Protein AF-A0A8T4Q6A2-F1 (afdb_monomer)

Radius of gyration: 14.43 Å; Cα contacts (8 Å, |Δi|>4): 315; chains: 1; bounding box: 36×41×35 Å

Foldseek 3Di:
DEAEQFDDDPPAQAHDPRRLLLLLLLLVLLCVVCVPFLLQEQAEEAAAPVNRHCRQVSSSCSSQVSSVHDYYYDNLQHDDVPDDQDPVSLVVVVVVQVVSPVRGHYYYYHHLNSQVRNVVVCCVVQVAPCPDDSPQRDHSKHWDQDSVVSYIDIRGRHPPPD

Solvent-accessible surface area (backbone atoms only — not comparable to full-atom values): 8556 Å² total; per-residue (Å²): 58,47,30,27,25,23,37,51,57,86,95,54,37,48,57,38,74,71,7,51,50,26,14,43,29,29,24,52,27,42,44,71,77,29,72,92,40,45,84,46,41,48,42,26,18,10,41,28,89,83,65,68,43,38,28,18,47,55,22,28,48,40,24,14,62,67,58,75,48,79,53,42,83,36,74,83,50,32,39,58,92,87,65,79,82,50,72,68,56,51,50,52,51,50,48,52,49,62,64,48,44,79,74,24,50,43,36,36,22,20,42,62,74,50,50,69,54,45,53,61,49,48,29,69,74,70,59,38,56,73,87,64,80,93,67,80,81,48,62,16,18,34,40,33,72,40,79,89,77,33,36,60,42,80,39,55,50,54,71,76,87,124

pLDDT: mean 87.56, std 11.91, range [35.59, 97.44]

Sequence (162 aa):
MIVRHGARPPFEHYLNEVGKQQAAELGDSVKVLLPDSYLRTYLCYGDYQHGTFKANGQTADIVGAELGMRPEREPLFAADLGRVYSEKDLEGMAHLFEERQLQGPVMCVTSESVIASVAPYFDKKYGFDVGLKIQGISFGTGFMFDFANKKVLFVPKGYSII

Secondary structure (DSSP, 8-state):
-EEEPPP--TT-SS--HHHHHHHHHHHHHHHHH-TTTGGG-EEEE---TTS---HHHHHHHHHHHHHT-PPEE-GGG---TTPPPPHHHHHHHHHHHHHHHTTS-EEEEE-HHHHHHHHHHHHHHHT-B--S------TT-EEEEETTTTEEEEE-S-----

Structure (mmCIF, N/CA/C/O backbone):
data_AF-A0A8T4Q6A2-F1
#
_entry.id   AF-A0A8T4Q6A2-F1
#
loop_
_atom_site.group_PDB
_atom_site.id
_atom_site.type_symbol
_atom_site.label_atom_id
_atom_site.label_alt_id
_atom_site.label_comp_id
_atom_site.label_asym_id
_atom_site.label_entity_id
_atom_site.label_seq_id
_atom_site.pdbx_PDB_ins_code
_atom_site.Cartn_x
_atom_site.Cartn_y
_atom_site.Cartn_z
_atom_site.occupancy
_atom_site.B_iso_or_equiv
_atom_site.auth_seq_id
_atom_site.auth_comp_id
_atom_site.auth_asym_id
_atom_site.auth_atom_id
_atom_site.pdbx_PDB_model_num
ATOM 1 N N . MET A 1 1 ? -4.972 -1.345 4.186 1.00 93.75 1 MET A N 1
ATOM 2 C CA . MET A 1 1 ? -3.876 -2.155 3.630 1.00 93.75 1 MET A CA 1
ATOM 3 C C . MET A 1 1 ? -2.791 -1.234 3.103 1.00 93.75 1 MET A C 1
ATOM 5 O O . MET A 1 1 ? -3.107 -0.281 2.403 1.00 93.75 1 MET A O 1
ATOM 9 N N . ILE A 1 2 ? -1.532 -1.505 3.431 1.00 94.12 2 ILE A N 1
ATOM 10 C CA . ILE A 1 2 ? -0.371 -0.829 2.845 1.00 94.12 2 ILE A CA 1
ATOM 11 C C . ILE A 1 2 ? 0.554 -1.920 2.322 1.00 94.12 2 ILE A C 1
ATOM 13 O O . ILE A 1 2 ? 0.982 -2.787 3.086 1.00 94.12 2 ILE A O 1
ATOM 17 N N . VAL A 1 3 ? 0.813 -1.907 1.019 1.00 94.81 3 VAL A N 1
ATOM 18 C CA . VAL A 1 3 ? 1.483 -3.002 0.314 1.00 94.81 3 VAL A CA 1
ATOM 19 C C . VAL A 1 3 ? 2.677 -2.501 -0.472 1.00 94.81 3 VAL A C 1
ATOM 21 O O . VAL A 1 3 ? 2.676 -1.392 -1.009 1.00 94.81 3 VAL A O 1
ATOM 24 N N . ARG A 1 4 ? 3.710 -3.336 -0.546 1.00 94.69 4 ARG A N 1
ATOM 25 C CA . ARG A 1 4 ? 4.870 -3.097 -1.391 1.00 94.69 4 ARG A CA 1
ATOM 26 C C . ARG A 1 4 ? 4.519 -3.480 -2.820 1.00 94.69 4 ARG A C 1
ATOM 28 O O . ARG A 1 4 ? 3.964 -4.553 -3.051 1.00 94.69 4 ARG A O 1
ATOM 35 N N . HIS A 1 5 ? 4.910 -2.641 -3.772 1.00 95.12 5 HIS A N 1
ATOM 36 C CA . HIS A 1 5 ? 4.821 -2.959 -5.196 1.00 95.12 5 HIS A CA 1
ATOM 37 C C . HIS A 1 5 ? 5.436 -4.329 -5.559 1.00 95.12 5 HIS A C 1
ATOM 39 O O . HIS A 1 5 ? 6.264 -4.879 -4.822 1.00 95.12 5 HIS A O 1
ATOM 45 N N . GLY A 1 6 ? 5.054 -4.872 -6.717 1.00 95.06 6 GLY A N 1
ATOM 46 C CA . GLY A 1 6 ? 5.610 -6.109 -7.265 1.00 95.06 6 GLY A CA 1
ATOM 47 C C . GLY A 1 6 ? 7.106 -6.014 -7.594 1.00 95.06 6 GLY A C 1
ATOM 48 O O . GLY A 1 6 ? 7.709 -4.936 -7.601 1.00 95.06 6 GLY A O 1
ATOM 49 N N . ALA A 1 7 ? 7.729 -7.163 -7.850 1.00 94.56 7 ALA A N 1
ATOM 50 C CA . ALA A 1 7 ? 9.152 -7.250 -8.141 1.00 94.56 7 ALA A CA 1
ATOM 51 C C . ALA A 1 7 ? 9.561 -6.434 -9.375 1.00 94.56 7 ALA A C 1
ATOM 53 O O . ALA A 1 7 ? 8.837 -6.289 -10.359 1.00 94.56 7 ALA A O 1
ATOM 54 N N . ARG A 1 8 ? 10.783 -5.918 -9.318 1.00 92.81 8 ARG A N 1
ATOM 55 C CA . ARG A 1 8 ? 11.421 -5.199 -10.415 1.00 92.81 8 ARG A CA 1
ATOM 56 C C . ARG A 1 8 ? 12.918 -5.477 -10.420 1.00 92.81 8 ARG A C 1
ATOM 58 O O . ARG A 1 8 ? 13.464 -5.790 -9.355 1.00 92.81 8 ARG A O 1
ATOM 65 N N . PRO A 1 9 ? 13.601 -5.315 -11.558 1.00 89.06 9 PRO A N 1
ATOM 66 C CA . PRO A 1 9 ? 15.051 -5.365 -11.581 1.00 89.06 9 PRO A CA 1
ATOM 67 C C . PRO A 1 9 ? 15.656 -4.236 -10.722 1.00 89.06 9 PRO A C 1
ATOM 69 O O . PRO A 1 9 ? 15.022 -3.185 -10.523 1.00 89.06 9 PRO A O 1
ATOM 72 N N . PRO A 1 10 ? 16.872 -4.428 -10.179 1.00 81.62 10 PRO A N 1
ATOM 73 C CA . PRO A 1 10 ? 17.627 -3.348 -9.552 1.00 81.62 10 PRO A CA 1
ATOM 74 C C . PRO A 1 10 ? 17.777 -2.171 -10.523 1.00 81.62 10 PRO A C 1
ATOM 76 O O . PRO A 1 10 ? 17.990 -2.381 -11.711 1.00 81.62 10 PRO A O 1
ATOM 79 N N . PHE A 1 11 ? 17.658 -0.938 -10.025 1.00 77.44 11 PHE A N 1
ATOM 80 C CA . PHE A 1 11 ? 17.782 0.313 -10.801 1.00 77.44 11 PHE A CA 1
ATOM 81 C C . PHE A 1 11 ? 16.723 0.561 -11.883 1.00 77.44 11 PHE A C 1
ATOM 83 O O . PHE A 1 11 ? 16.605 1.686 -12.357 1.00 77.44 11 PHE A O 1
ATOM 90 N N . GLU A 1 12 ? 15.894 -0.424 -12.217 1.00 82.50 12 GLU A N 1
ATOM 91 C CA . GLU A 1 12 ? 14.753 -0.208 -13.097 1.00 82.50 12 GLU A CA 1
ATOM 92 C C . GLU A 1 12 ? 13.572 0.415 -12.360 1.00 82.50 12 GLU A C 1
ATOM 94 O O . GLU A 1 12 ? 13.436 0.338 -11.136 1.00 82.50 12 GLU A O 1
ATOM 99 N N . HIS A 1 13 ? 12.694 1.042 -13.127 1.00 86.06 13 HIS A N 1
ATOM 100 C CA . HIS A 1 13 ? 11.551 1.765 -12.595 1.00 86.06 13 HIS A CA 1
ATOM 101 C C . HIS A 1 13 ? 10.210 1.056 -12.794 1.00 86.06 13 HIS A C 1
ATOM 103 O O . HIS A 1 13 ? 9.192 1.548 -12.306 1.00 86.06 13 HIS A O 1
ATOM 109 N N . TYR A 1 14 ? 10.213 -0.075 -13.495 1.00 92.19 14 TYR A N 1
ATOM 110 C CA . TYR A 1 14 ? 9.029 -0.806 -13.934 1.00 92.19 14 TYR A CA 1
ATOM 111 C C . TYR A 1 14 ? 9.037 -2.230 -13.376 1.00 92.19 14 TYR A C 1
ATOM 113 O O . TYR A 1 14 ? 10.086 -2.742 -12.988 1.00 92.19 14 TYR A O 1
ATOM 121 N N . LEU A 1 15 ? 7.871 -2.870 -13.332 1.00 94.75 15 LEU A N 1
ATOM 122 C CA . LEU A 1 15 ? 7.753 -4.276 -12.947 1.00 94.75 15 LEU A CA 1
ATOM 123 C C . LEU A 1 15 ? 8.394 -5.196 -13.995 1.00 94.75 15 LEU A C 1
ATOM 125 O O . LEU A 1 15 ? 8.206 -4.995 -15.196 1.00 94.75 15 LEU A O 1
ATOM 129 N N . ASN A 1 16 ? 9.074 -6.251 -13.537 1.00 94.62 16 ASN A N 1
ATOM 130 C CA . ASN A 1 16 ? 9.367 -7.406 -14.393 1.00 94.62 16 ASN A CA 1
ATOM 131 C C . ASN A 1 16 ? 8.157 -8.357 -14.440 1.00 94.62 16 ASN A C 1
ATOM 133 O O . ASN A 1 16 ? 7.166 -8.144 -13.744 1.00 94.62 16 ASN A O 1
ATOM 137 N N . GLU A 1 17 ? 8.236 -9.427 -15.234 1.00 95.75 17 GLU A N 1
ATOM 138 C CA . GLU A 1 17 ? 7.140 -10.403 -15.357 1.00 95.75 17 GLU A CA 1
ATOM 139 C C . GL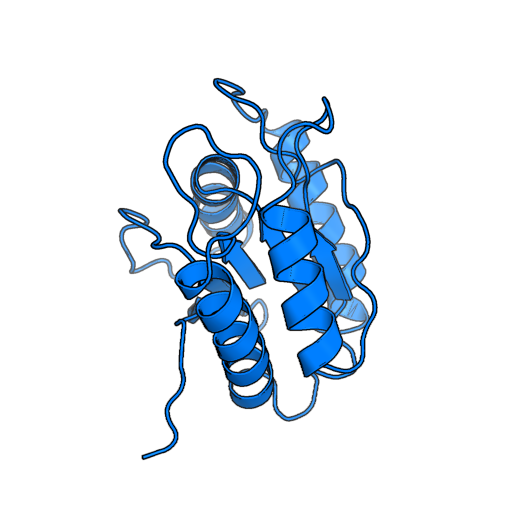U A 1 17 ? 6.736 -11.020 -14.011 1.00 95.75 17 GLU A C 1
ATOM 141 O O . GLU A 1 17 ? 5.551 -11.108 -13.698 1.00 95.75 17 GLU A O 1
ATOM 146 N N . VAL A 1 18 ? 7.715 -11.335 -13.156 1.00 94.75 18 VAL A N 1
ATOM 147 C CA . VAL A 1 18 ? 7.452 -11.827 -11.795 1.00 94.75 18 VAL A CA 1
ATOM 148 C C . VAL A 1 18 ? 6.674 -10.791 -10.979 1.00 94.75 18 VAL A C 1
ATOM 150 O O . VAL A 1 18 ? 5.752 -11.141 -10.251 1.00 94.75 18 VAL A O 1
ATOM 153 N N . GLY A 1 19 ? 7.010 -9.507 -11.089 1.00 95.81 19 GLY A N 1
ATOM 154 C CA . GLY A 1 19 ? 6.308 -8.436 -10.391 1.00 95.81 19 GLY A CA 1
ATOM 155 C C . GLY A 1 19 ? 4.892 -8.198 -10.889 1.00 95.81 19 GLY A C 1
ATOM 156 O O . GLY A 1 19 ? 4.017 -7.908 -10.076 1.00 95.81 19 GLY A O 1
ATOM 157 N N . LYS A 1 20 ? 4.650 -8.358 -12.193 1.00 96.50 20 LYS A N 1
ATOM 158 C CA . LYS A 1 20 ? 3.298 -8.299 -12.764 1.00 96.50 20 LYS A CA 1
ATOM 159 C C . LYS A 1 20 ? 2.430 -9.435 -12.229 1.00 96.50 20 LYS A C 1
ATOM 161 O O . LYS A 1 20 ? 1.315 -9.179 -11.788 1.00 96.50 20 LYS A O 1
ATOM 166 N N . GLN A 1 21 ? 2.965 -10.656 -12.188 1.00 95.94 21 GLN A N 1
ATOM 167 C CA . GLN A 1 21 ? 2.270 -11.800 -11.597 1.00 95.94 21 GLN A CA 1
ATOM 168 C C . GLN A 1 21 ? 1.960 -11.562 -10.112 1.00 95.94 21 GLN A C 1
ATOM 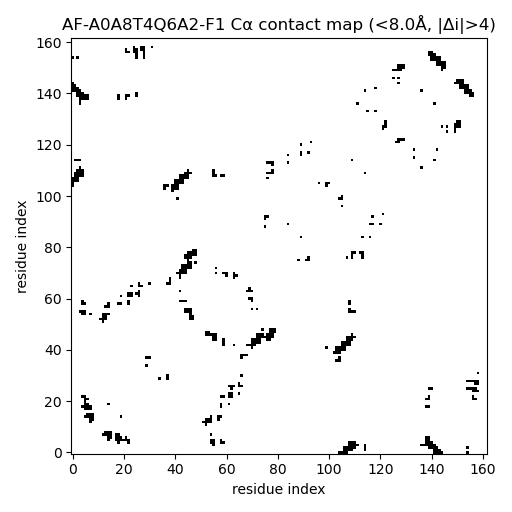170 O O . GLN A 1 21 ? 0.826 -11.742 -9.685 1.00 95.94 21 GLN A O 1
ATOM 175 N N . GLN A 1 22 ? 2.934 -11.073 -9.340 1.00 95.44 22 GLN A N 1
ATOM 176 C CA . GLN A 1 22 ? 2.729 -10.735 -7.926 1.00 95.44 22 GLN A CA 1
ATOM 177 C C . GLN A 1 22 ? 1.635 -9.683 -7.716 1.00 95.44 22 GLN A C 1
ATOM 179 O O . GLN A 1 22 ? 0.924 -9.734 -6.718 1.00 95.44 22 GLN A O 1
ATOM 184 N N . ALA A 1 23 ? 1.508 -8.716 -8.629 1.00 95.94 23 ALA A N 1
ATOM 185 C CA . ALA A 1 23 ? 0.455 -7.710 -8.571 1.00 95.94 23 ALA A CA 1
ATOM 186 C C . ALA A 1 23 ? -0.934 -8.313 -8.842 1.00 95.94 23 ALA A C 1
ATOM 188 O O . ALA A 1 23 ? -1.885 -7.960 -8.149 1.00 95.94 23 ALA A O 1
ATOM 189 N N . ALA A 1 24 ? -1.047 -9.248 -9.790 1.00 95.12 24 ALA A N 1
ATOM 190 C CA . ALA A 1 24 ? -2.298 -9.963 -10.047 1.00 95.12 24 ALA A CA 1
ATOM 191 C C . ALA A 1 24 ? -2.702 -10.835 -8.844 1.00 95.12 24 ALA A C 1
ATOM 193 O O . ALA A 1 24 ? -3.804 -10.708 -8.317 1.00 95.12 24 ALA A O 1
ATOM 194 N N . GLU A 1 25 ? -1.759 -11.624 -8.319 1.00 94.31 25 GLU A N 1
ATOM 195 C CA . GLU A 1 25 ? -1.956 -12.452 -7.120 1.00 94.31 25 GLU A CA 1
ATOM 196 C C . GLU A 1 25 ? -2.364 -11.627 -5.892 1.00 94.31 25 GLU A C 1
ATOM 198 O O . GLU A 1 25 ? -3.118 -12.091 -5.039 1.00 94.31 25 GLU A O 1
ATOM 203 N N . LEU A 1 26 ? -1.867 -10.394 -5.785 1.00 93.88 26 LEU A N 1
ATOM 204 C CA . LEU A 1 26 ? -2.259 -9.471 -4.729 1.00 93.88 26 LEU A CA 1
ATOM 205 C C . LEU A 1 26 ? -3.719 -9.019 -4.877 1.00 93.88 26 LEU A C 1
ATOM 207 O O . LEU A 1 26 ? -4.412 -8.902 -3.868 1.00 93.88 26 LEU A O 1
ATOM 211 N N . GLY A 1 27 ? -4.198 -8.801 -6.105 1.00 92.81 27 GLY A N 1
ATOM 212 C CA . GLY A 1 27 ? -5.615 -8.550 -6.380 1.00 92.81 27 GLY A CA 1
ATOM 213 C C . GLY A 1 27 ? -6.503 -9.696 -5.890 1.00 92.81 27 GLY A C 1
ATOM 214 O O . GLY A 1 27 ? -7.499 -9.459 -5.207 1.00 92.81 27 GLY A O 1
ATOM 215 N N . ASP 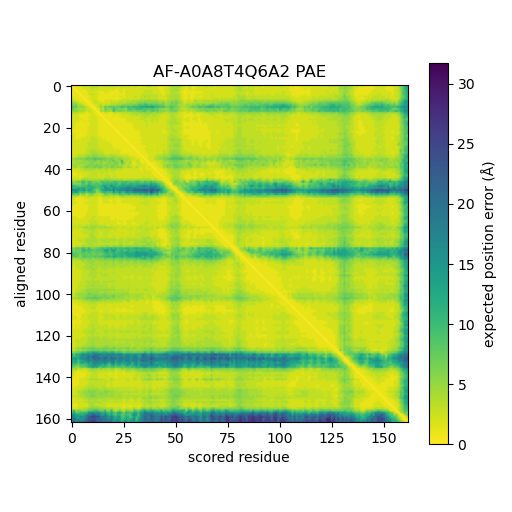A 1 28 ? -6.103 -10.944 -6.129 1.00 92.06 28 ASP A N 1
ATOM 216 C CA . ASP A 1 28 ? -6.830 -12.111 -5.617 1.00 92.06 28 ASP A CA 1
ATOM 217 C C . ASP A 1 28 ? -6.780 -12.216 -4.089 1.00 92.06 28 ASP A C 1
ATOM 219 O O . ASP A 1 28 ? -7.814 -12.436 -3.452 1.00 92.06 28 ASP A O 1
ATOM 223 N N . SER A 1 29 ? -5.620 -11.959 -3.473 1.00 91.50 29 SER A N 1
ATOM 224 C CA . SER A 1 29 ? -5.504 -11.879 -2.012 1.00 91.50 29 SER A CA 1
ATOM 225 C C . SER A 1 29 ? -6.478 -10.862 -1.413 1.00 91.50 29 SER A C 1
ATOM 227 O O . SER A 1 29 ? -7.060 -11.112 -0.359 1.00 91.50 29 SER A O 1
ATOM 229 N N . VAL A 1 30 ? -6.693 -9.722 -2.078 1.00 91.19 30 VAL A N 1
ATOM 230 C CA . VAL A 1 30 ? -7.642 -8.694 -1.628 1.00 91.19 30 VAL A CA 1
ATOM 231 C C . VAL A 1 30 ? -9.083 -9.204 -1.685 1.00 91.19 30 VAL A C 1
ATOM 233 O O . VAL A 1 30 ? -9.818 -9.002 -0.719 1.00 91.19 30 VAL A O 1
ATOM 236 N N . LYS A 1 31 ? -9.484 -9.910 -2.751 1.00 91.38 31 LYS A N 1
ATOM 237 C CA . LYS A 1 31 ? -10.826 -10.520 -2.860 1.00 91.38 31 LYS A CA 1
ATOM 238 C C . LYS A 1 31 ? -11.078 -11.523 -1.729 1.00 91.38 31 LYS A C 1
ATOM 240 O O . LYS A 1 31 ? -12.161 -11.535 -1.154 1.00 91.38 31 LYS A O 1
ATOM 245 N N . VAL A 1 32 ? -10.070 -12.329 -1.383 1.00 90.19 32 VAL A N 1
ATOM 246 C CA . VAL A 1 32 ? -10.156 -13.331 -0.305 1.00 90.19 32 VAL A CA 1
ATOM 247 C C . VAL A 1 32 ? -10.200 -12.682 1.079 1.00 90.19 32 VAL A C 1
ATOM 249 O O . VAL A 1 32 ? -10.969 -13.112 1.934 1.00 90.19 32 VAL A O 1
ATOM 252 N N . LEU A 1 33 ? -9.388 -11.648 1.317 1.00 89.00 33 LEU A N 1
ATOM 253 C CA . LEU A 1 33 ? -9.331 -10.953 2.608 1.00 89.00 33 LEU A CA 1
ATOM 254 C C . LEU A 1 33 ? -10.538 -10.036 2.849 1.00 89.00 33 LEU A C 1
ATOM 256 O O . LEU A 1 33 ? -10.881 -9.776 4.001 1.00 89.00 33 LEU A O 1
ATOM 260 N N . LEU A 1 34 ? -11.165 -9.531 1.783 1.00 90.56 34 LEU A N 1
ATOM 261 C CA . LEU A 1 34 ? -12.278 -8.578 1.830 1.00 90.56 34 LEU A CA 1
ATOM 262 C C . LEU A 1 34 ? -13.481 -9.056 0.990 1.00 90.56 34 LEU A C 1
ATOM 264 O O . LEU A 1 34 ? -13.949 -8.306 0.127 1.00 90.56 34 LEU A O 1
ATOM 268 N N . PRO A 1 35 ? -14.033 -10.258 1.238 1.00 88.50 35 PRO A N 1
ATOM 269 C CA . PRO A 1 35 ? -15.033 -10.871 0.357 1.00 88.50 35 PRO A CA 1
ATOM 270 C C . PRO A 1 35 ? -16.280 -9.997 0.163 1.00 88.50 35 PRO A C 1
ATOM 272 O O . PRO A 1 35 ? -16.796 -9.887 -0.947 1.00 88.50 35 PRO A O 1
ATOM 275 N N . ASP A 1 36 ? -16.699 -9.283 1.210 1.00 90.06 36 ASP A N 1
ATOM 276 C CA . ASP A 1 36 ? -17.919 -8.463 1.199 1.00 90.06 36 ASP A CA 1
ATOM 277 C C . ASP A 1 36 ? -17.673 -6.982 0.869 1.00 90.06 36 ASP A C 1
ATOM 279 O O . ASP A 1 36 ? -18.595 -6.160 0.869 1.00 90.06 36 ASP A O 1
ATOM 283 N N . SER A 1 37 ? -16.415 -6.584 0.666 1.00 90.00 37 SER A N 1
ATOM 284 C CA . SER A 1 37 ? -16.063 -5.161 0.591 1.00 90.00 37 SER A CA 1
ATOM 285 C C . SER A 1 37 ? -14.977 -4.803 -0.412 1.00 90.00 37 SER A C 1
ATOM 287 O O . SER A 1 37 ? -14.743 -3.610 -0.604 1.00 90.00 37 SER A O 1
ATOM 289 N N . TYR A 1 38 ? -14.382 -5.773 -1.114 1.00 88.12 38 TYR A N 1
ATOM 290 C CA . TYR A 1 38 ? -13.306 -5.493 -2.063 1.00 88.12 38 TYR A CA 1
ATOM 291 C C . TYR A 1 38 ? -13.730 -4.486 -3.147 1.00 88.12 38 TYR A C 1
ATOM 293 O O . TYR A 1 38 ? -12.962 -3.577 -3.441 1.00 88.12 38 TYR A O 1
ATOM 301 N N . LEU A 1 39 ? -14.972 -4.551 -3.651 1.00 89.81 39 LEU A N 1
ATOM 302 C CA . LEU A 1 39 ? -15.508 -3.614 -4.657 1.00 89.81 39 LEU A CA 1
ATOM 303 C C . LEU A 1 39 ? -15.625 -2.163 -4.164 1.00 89.81 39 LEU A C 1
ATOM 305 O O . LEU A 1 39 ? -15.728 -1.246 -4.971 1.00 89.81 39 LEU A O 1
ATOM 309 N N . ARG A 1 40 ? -15.625 -1.945 -2.844 1.00 90.50 40 ARG A N 1
ATOM 310 C CA . ARG A 1 40 ? -15.643 -0.613 -2.219 1.00 90.50 40 ARG A CA 1
ATOM 311 C C . ARG A 1 40 ? -14.260 -0.171 -1.751 1.00 90.50 40 ARG A C 1
ATOM 313 O O . ARG A 1 40 ? -14.151 0.818 -1.032 1.00 90.50 40 ARG A O 1
ATOM 320 N N . THR A 1 41 ? -13.218 -0.918 -2.104 1.00 93.00 41 THR A N 1
ATOM 321 C CA . THR A 1 41 ? -11.860 -0.574 -1.700 1.00 93.00 41 THR A CA 1
ATOM 322 C C . THR A 1 41 ? -11.430 0.708 -2.399 1.00 93.00 41 THR A C 1
ATOM 324 O O . THR A 1 41 ? -11.407 0.774 -3.627 1.00 93.00 41 THR A O 1
ATOM 327 N N . TYR A 1 42 ? -11.050 1.717 -1.621 1.00 94.31 42 TYR A N 1
ATOM 328 C CA . TYR A 1 42 ? -10.302 2.855 -2.133 1.00 94.31 42 TYR A CA 1
ATOM 329 C C . TYR A 1 42 ? -8.869 2.399 -2.418 1.00 94.31 42 TYR A C 1
ATOM 331 O O . TYR A 1 42 ? -8.099 2.145 -1.488 1.00 94.31 42 TYR A O 1
ATOM 339 N N . LEU A 1 43 ? -8.533 2.253 -3.699 1.00 96.31 43 LEU A N 1
ATOM 340 C CA . LEU A 1 43 ? -7.205 1.857 -4.154 1.00 96.31 43 LEU A CA 1
ATOM 341 C C . LEU A 1 43 ? -6.403 3.089 -4.561 1.00 96.31 43 LEU A C 1
ATOM 343 O O . LEU A 1 43 ? -6.786 3.819 -5.474 1.00 96.31 43 LEU A O 1
ATOM 347 N N . CYS A 1 44 ? -5.256 3.285 -3.925 1.00 96.25 44 CYS A N 1
ATOM 348 C CA . CYS A 1 44 ? -4.341 4.362 -4.257 1.00 96.25 44 CYS A CA 1
ATOM 349 C C . CYS A 1 44 ? -2.884 3.898 -4.341 1.00 96.25 44 CYS A C 1
ATOM 351 O O . CYS A 1 44 ? -2.530 2.776 -3.965 1.00 96.25 44 CYS A O 1
ATOM 353 N N . TYR A 1 45 ? -2.019 4.764 -4.866 1.00 95.06 45 TYR A N 1
ATOM 354 C CA . TYR A 1 45 ? -0.588 4.500 -4.954 1.00 95.06 45 TYR A CA 1
ATOM 355 C C . TYR A 1 45 ? 0.263 5.760 -4.837 1.00 95.06 45 TYR A C 1
ATOM 357 O O . TYR A 1 45 ? -0.117 6.837 -5.292 1.00 95.06 45 TYR A O 1
ATOM 365 N N . GLY A 1 46 ? 1.459 5.606 -4.274 1.00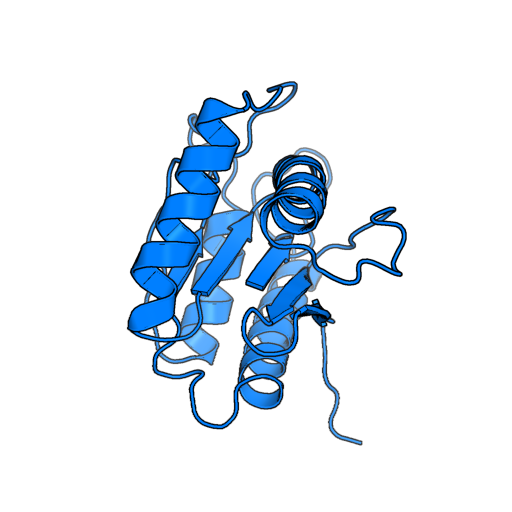 89.12 46 GLY A N 1
ATOM 366 C CA . GLY A 1 46 ? 2.416 6.697 -4.110 1.00 89.12 46 GLY A CA 1
ATOM 367 C C . GLY A 1 46 ? 3.624 6.582 -5.031 1.00 89.12 46 GLY A C 1
ATOM 368 O O . GLY A 1 46 ? 4.640 6.006 -4.646 1.00 89.12 46 GLY A O 1
ATOM 369 N N . ASP A 1 47 ? 3.550 7.136 -6.239 1.00 83.62 47 ASP A N 1
ATOM 370 C CA . ASP A 1 47 ? 4.715 7.223 -7.136 1.00 83.62 47 ASP A CA 1
ATOM 371 C C . ASP A 1 47 ? 5.750 8.237 -6.639 1.00 83.62 47 ASP A C 1
ATOM 373 O O . ASP A 1 47 ? 5.402 9.243 -6.020 1.00 83.62 47 ASP A O 1
ATOM 377 N N . TYR A 1 48 ? 7.023 8.015 -6.982 1.00 75.69 48 TYR A N 1
ATOM 378 C CA . TYR A 1 48 ? 8.092 8.966 -6.672 1.00 75.69 48 TYR A CA 1
ATOM 379 C C . TYR A 1 48 ? 7.778 10.344 -7.264 1.00 75.69 48 TYR A C 1
ATOM 381 O O . TYR A 1 48 ? 7.294 10.460 -8.395 1.00 75.69 48 TYR A O 1
ATOM 389 N N . GLN A 1 49 ? 8.097 11.406 -6.521 1.00 64.75 49 GLN A N 1
ATOM 390 C CA . GLN A 1 49 ? 7.736 12.778 -6.900 1.00 64.75 49 GLN A CA 1
ATOM 391 C C . GLN A 1 49 ? 8.331 13.212 -8.253 1.00 64.75 49 GLN A C 1
ATOM 393 O O . GLN A 1 49 ? 7.716 14.008 -8.960 1.00 64.75 49 GLN A O 1
ATOM 398 N N . HIS A 1 50 ? 9.452 12.617 -8.673 1.00 66.25 50 HIS A N 1
ATOM 399 C CA . HIS A 1 50 ? 10.098 12.887 -9.963 1.00 66.25 50 HIS A CA 1
ATOM 400 C C . HIS A 1 50 ? 9.652 11.971 -11.118 1.00 66.25 50 HIS A C 1
ATOM 402 O O . HIS A 1 50 ? 10.229 12.030 -12.201 1.00 66.25 50 HIS A O 1
ATOM 408 N N . GLY A 1 51 ? 8.634 11.123 -10.921 1.00 60.59 51 GLY A N 1
ATOM 409 C CA . GLY A 1 51 ? 7.965 10.371 -11.995 1.00 60.59 51 GLY A CA 1
ATOM 410 C C . GLY A 1 51 ? 8.805 9.299 -12.698 1.00 60.59 51 GLY A C 1
ATOM 411 O O . GLY A 1 51 ? 8.321 8.660 -13.634 1.00 60.59 51 GLY A O 1
ATOM 412 N N . THR A 1 52 ? 10.049 9.082 -12.267 1.00 65.25 52 THR A N 1
ATOM 413 C CA . THR A 1 52 ? 10.910 8.039 -12.826 1.00 65.25 52 THR A CA 1
ATOM 414 C C . THR A 1 52 ? 10.435 6.669 -12.384 1.00 65.25 52 THR A C 1
ATOM 416 O O . THR A 1 52 ? 10.312 5.798 -13.230 1.00 65.25 52 THR A O 1
ATOM 419 N N . PHE A 1 53 ? 10.082 6.499 -11.107 1.00 77.94 53 PHE A N 1
ATOM 420 C CA . PHE A 1 53 ? 9.623 5.241 -10.525 1.00 77.94 53 PHE A CA 1
ATOM 421 C C . PHE A 1 53 ? 8.127 4.993 -10.749 1.00 77.94 53 PHE A C 1
ATOM 423 O O . PHE A 1 53 ? 7.301 5.725 -10.209 1.00 77.94 53 PHE A O 1
ATOM 430 N N . LYS A 1 54 ? 7.792 3.929 -11.484 1.00 88.38 54 LYS A N 1
ATOM 431 C CA . LYS A 1 54 ? 6.417 3.593 -11.888 1.00 88.38 54 LYS A CA 1
ATOM 432 C C . LYS A 1 54 ? 5.927 2.242 -11.371 1.00 88.38 54 LYS A C 1
ATOM 434 O O . LYS A 1 54 ? 4.785 1.876 -11.619 1.00 88.38 54 LYS A O 1
ATOM 439 N N . ALA A 1 55 ? 6.758 1.486 -10.652 1.00 92.69 55 ALA A N 1
ATOM 440 C CA . ALA A 1 55 ? 6.383 0.158 -10.169 1.00 92.69 55 ALA A CA 1
ATOM 441 C C . ALA A 1 55 ? 5.195 0.192 -9.185 1.00 92.69 55 ALA A C 1
ATOM 443 O O . ALA A 1 55 ? 4.398 -0.748 -9.179 1.00 92.69 55 ALA A O 1
ATOM 444 N N . ASN A 1 56 ? 5.047 1.270 -8.396 1.00 94.44 56 ASN A N 1
ATOM 445 C CA . ASN A 1 56 ? 3.895 1.464 -7.506 1.00 94.44 56 ASN A CA 1
ATOM 446 C C . ASN A 1 56 ? 2.612 1.631 -8.332 1.00 94.44 56 ASN A C 1
ATOM 448 O O . ASN A 1 56 ? 1.694 0.828 -8.168 1.00 94.44 56 ASN A O 1
ATOM 452 N N . GLY A 1 57 ? 2.594 2.586 -9.270 1.00 95.06 57 GLY A N 1
ATOM 453 C CA . GLY A 1 57 ? 1.487 2.770 -10.212 1.00 95.06 57 GLY A CA 1
ATOM 454 C C . GLY A 1 57 ? 1.147 1.510 -11.007 1.00 95.06 57 GLY A C 1
ATOM 455 O O . GLY A 1 57 ? 0.009 1.069 -10.976 1.00 95.06 57 GLY A O 1
ATOM 456 N N . GLN A 1 58 ? 2.132 0.841 -11.615 1.00 96.06 58 GLN A N 1
ATOM 457 C CA . GLN A 1 58 ? 1.889 -0.387 -12.387 1.00 96.06 58 GLN A CA 1
ATOM 458 C C . GLN A 1 58 ? 1.312 -1.528 -11.548 1.00 96.06 58 GLN A C 1
ATOM 460 O O . GLN A 1 58 ? 0.469 -2.280 -12.026 1.00 96.06 58 GLN A O 1
ATOM 465 N N . THR A 1 59 ? 1.766 -1.678 -10.302 1.00 97.06 59 THR A N 1
ATOM 466 C CA . THR A 1 59 ? 1.189 -2.683 -9.401 1.00 97.06 59 THR A CA 1
ATOM 467 C C . THR A 1 59 ? -0.259 -2.325 -9.082 1.00 97.06 59 THR A C 1
ATOM 469 O O . THR A 1 59 ? -1.118 -3.198 -9.127 1.00 97.06 59 THR A O 1
ATOM 472 N N . ALA A 1 60 ? -0.541 -1.052 -8.791 1.00 96.88 60 ALA A N 1
ATOM 473 C CA . ALA A 1 60 ? -1.892 -0.586 -8.509 1.00 96.88 60 ALA A CA 1
ATOM 474 C C . ALA A 1 60 ? -2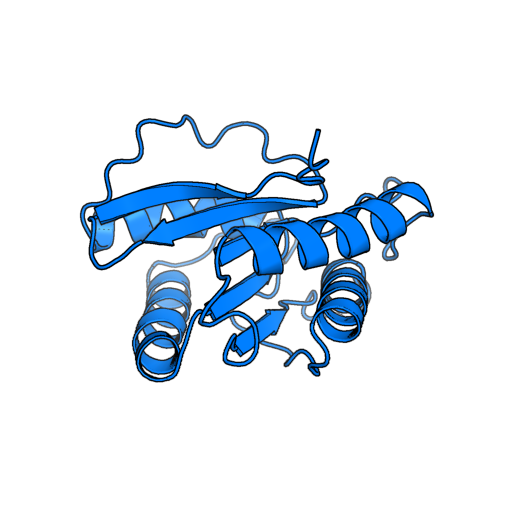.819 -0.704 -9.725 1.00 96.88 60 ALA A C 1
ATOM 476 O O . ALA A 1 60 ? -3.973 -1.066 -9.555 1.00 96.88 60 ALA A O 1
ATOM 477 N N . ASP A 1 61 ? -2.326 -0.470 -10.941 1.00 97.44 61 ASP A N 1
ATOM 478 C CA . ASP A 1 61 ? -3.099 -0.650 -12.172 1.00 97.44 61 ASP A CA 1
ATOM 479 C C . ASP A 1 61 ? -3.491 -2.118 -12.376 1.00 97.44 61 ASP A C 1
ATOM 481 O O . ASP A 1 61 ? -4.639 -2.408 -12.705 1.00 97.44 61 ASP A O 1
ATOM 485 N N . ILE A 1 62 ? -2.565 -3.055 -12.139 1.00 97.25 62 ILE A N 1
ATOM 486 C CA . ILE A 1 62 ? -2.839 -4.496 -12.257 1.00 97.25 62 ILE A CA 1
ATOM 487 C C . ILE A 1 62 ? -3.821 -4.951 -11.170 1.00 97.25 62 ILE A C 1
ATOM 489 O O . ILE A 1 62 ? -4.810 -5.607 -11.481 1.00 97.25 62 ILE A O 1
ATOM 493 N N . VAL A 1 63 ? -3.600 -4.557 -9.910 1.00 96.00 63 VAL A N 1
ATOM 494 C CA . VAL A 1 63 ? -4.548 -4.828 -8.814 1.00 96.00 63 VAL A CA 1
ATOM 495 C C . VAL A 1 63 ? -5.917 -4.219 -9.126 1.00 96.00 63 VAL A C 1
ATOM 497 O O . VAL A 1 63 ? -6.945 -4.853 -8.916 1.00 96.00 63 VAL A O 1
ATOM 500 N N . GLY A 1 64 ? -5.941 -2.997 -9.655 1.00 96.06 64 GLY A N 1
ATOM 501 C CA . GLY A 1 64 ? -7.161 -2.311 -10.049 1.00 96.06 64 GLY A CA 1
ATOM 502 C C . GLY A 1 64 ? -7.921 -3.077 -11.126 1.00 96.06 64 GLY A C 1
ATOM 503 O O . GLY A 1 64 ? -9.120 -3.297 -10.977 1.00 96.06 64 GLY A O 1
ATOM 504 N N . ALA A 1 65 ? -7.226 -3.565 -12.156 1.00 95.94 65 ALA A N 1
ATOM 505 C CA . ALA A 1 65 ? -7.819 -4.407 -13.191 1.00 95.94 65 ALA A CA 1
ATOM 506 C C . ALA A 1 65 ? -8.433 -5.691 -12.609 1.00 95.94 65 ALA A C 1
ATOM 508 O O . ALA A 1 65 ? -9.570 -6.018 -12.944 1.00 95.94 65 ALA A O 1
ATOM 509 N N . GLU A 1 66 ? -7.735 -6.359 -11.685 1.00 93.81 66 GLU A N 1
ATOM 510 C CA . GLU A 1 66 ? -8.238 -7.561 -11.005 1.00 93.81 66 GLU A CA 1
ATOM 511 C C . GLU A 1 66 ? -9.493 -7.309 -10.166 1.00 93.81 66 GLU A C 1
ATOM 513 O O . GLU A 1 66 ? -10.358 -8.178 -10.048 1.00 93.81 66 GLU A O 1
ATOM 518 N N . LEU A 1 67 ? -9.600 -6.124 -9.567 1.00 92.69 67 LEU A N 1
ATOM 519 C CA . LEU A 1 67 ? -10.719 -5.749 -8.706 1.00 92.69 67 LEU A CA 1
ATOM 520 C C . LEU A 1 67 ? -11.821 -4.972 -9.447 1.00 92.69 67 LEU A C 1
ATOM 522 O O . LEU A 1 67 ? -12.839 -4.643 -8.839 1.00 92.69 67 LEU A O 1
ATOM 526 N N . GLY A 1 68 ? -11.638 -4.665 -10.736 1.00 93.38 68 GLY A N 1
ATOM 527 C CA . GLY A 1 68 ? -12.568 -3.850 -11.521 1.00 93.38 68 GLY A CA 1
ATOM 528 C C . GLY A 1 68 ? -12.613 -2.373 -11.105 1.00 93.38 68 GLY A C 1
ATOM 529 O O . GLY A 1 68 ? -13.663 -1.740 -11.199 1.00 93.38 68 GLY A O 1
ATOM 530 N N . MET A 1 69 ? -11.496 -1.816 -10.632 1.00 94.31 69 MET A N 1
ATOM 531 C CA . MET A 1 69 ? -11.379 -0.443 -10.127 1.00 94.31 69 MET A CA 1
ATOM 532 C C . MET A 1 69 ? -10.212 0.318 -10.761 1.00 94.31 69 MET A C 1
ATOM 534 O O . MET A 1 69 ? -9.260 -0.261 -11.280 1.00 94.31 69 MET A O 1
ATOM 538 N N . ARG A 1 70 ? -10.270 1.649 -10.687 1.00 95.31 70 ARG A N 1
ATOM 539 C CA . ARG A 1 70 ? -9.185 2.525 -11.131 1.00 95.31 70 ARG A CA 1
ATOM 540 C C . ARG A 1 70 ? -8.417 3.049 -9.915 1.00 95.31 70 ARG A C 1
ATOM 542 O O . ARG A 1 70 ? -9.054 3.650 -9.053 1.00 95.31 70 ARG A O 1
ATOM 549 N N . PRO A 1 71 ? -7.089 2.872 -9.847 1.00 96.25 71 PRO A N 1
ATOM 550 C CA . PRO A 1 71 ? -6.308 3.401 -8.741 1.00 96.25 71 PRO A CA 1
ATOM 551 C C . PRO A 1 71 ? -6.160 4.929 -8.824 1.00 96.25 71 PRO A C 1
ATOM 553 O O . PRO A 1 71 ? -6.046 5.505 -9.911 1.00 96.25 71 PRO A O 1
ATOM 556 N N . GLU A 1 72 ? -6.105 5.586 -7.666 1.00 95.31 72 GLU A N 1
ATOM 557 C CA . GLU A 1 72 ? -5.828 7.020 -7.539 1.00 95.31 72 GLU A CA 1
ATOM 558 C C . GLU A 1 72 ? -4.375 7.276 -7.115 1.00 95.31 72 GLU A C 1
ATOM 560 O O . GLU A 1 72 ? -3.811 6.593 -6.259 1.00 95.31 72 GLU A O 1
ATOM 565 N N . ARG A 1 73 ? -3.738 8.288 -7.708 1.00 94.19 73 ARG A N 1
ATOM 566 C CA . ARG A 1 73 ? -2.395 8.694 -7.285 1.00 94.19 73 ARG A CA 1
ATOM 567 C C . ARG A 1 73 ? -2.490 9.492 -5.990 1.00 94.19 73 ARG A C 1
ATOM 569 O O . ARG A 1 73 ? -3.161 10.516 -5.959 1.00 94.19 73 ARG A O 1
ATOM 576 N N . GLU A 1 74 ? -1.721 9.091 -4.985 1.00 93.81 74 GLU A N 1
ATOM 577 C CA . GLU A 1 74 ? -1.682 9.730 -3.673 1.00 93.81 74 GLU A CA 1
ATOM 578 C C . GLU A 1 74 ? -0.258 10.209 -3.322 1.00 93.81 74 GLU A C 1
ATOM 580 O O . GLU A 1 74 ? 0.596 9.407 -2.921 1.00 93.81 74 GLU A O 1
ATOM 585 N N . PRO A 1 75 ? 0.036 11.518 -3.460 1.00 89.88 75 PRO A N 1
ATOM 586 C CA . PRO A 1 75 ? 1.365 12.078 -3.208 1.00 89.88 75 PRO A CA 1
ATOM 587 C C . PRO A 1 75 ? 1.875 11.893 -1.778 1.00 89.88 75 PRO A C 1
ATOM 589 O O . PRO A 1 75 ? 3.089 11.899 -1.570 1.00 89.88 75 PRO A O 1
ATOM 592 N N . LEU A 1 76 ? 0.986 11.719 -0.793 1.00 89.81 76 LEU A N 1
ATOM 593 C CA . LEU A 1 76 ? 1.396 11.462 0.590 1.00 89.81 76 LEU A CA 1
ATOM 594 C C . LEU A 1 76 ? 2.224 10.176 0.701 1.00 89.81 76 LEU A C 1
ATOM 596 O O . LEU A 1 76 ? 3.230 10.158 1.403 1.00 89.81 76 LEU A O 1
ATOM 600 N N . PHE A 1 77 ? 1.876 9.139 -0.063 1.00 90.31 77 PHE A N 1
ATOM 601 C CA . PHE A 1 77 ? 2.583 7.854 -0.059 1.00 90.31 77 PHE A CA 1
ATOM 602 C C . PHE A 1 77 ? 3.750 7.803 -1.049 1.00 90.31 77 PHE A C 1
ATOM 604 O O . PHE A 1 77 ? 4.314 6.726 -1.271 1.00 90.31 77 PHE A O 1
ATOM 611 N N . ALA A 1 78 ? 4.097 8.934 -1.672 1.00 88.00 78 ALA A N 1
ATOM 612 C CA . ALA A 1 78 ? 5.217 9.027 -2.594 1.00 88.00 78 ALA A CA 1
ATOM 613 C C . ALA A 1 78 ? 6.525 8.708 -1.871 1.00 88.00 78 ALA A C 1
ATOM 615 O O . ALA A 1 78 ? 6.969 9.454 -0.991 1.00 88.00 78 ALA A O 1
ATOM 616 N N . ALA A 1 79 ? 7.149 7.611 -2.289 1.00 79.19 79 ALA A N 1
ATOM 617 C CA . ALA A 1 79 ? 8.483 7.266 -1.847 1.00 79.19 79 ALA A CA 1
ATOM 618 C C . ALA A 1 79 ? 9.524 8.223 -2.441 1.00 79.19 79 ALA A C 1
ATOM 620 O O . ALA A 1 79 ? 9.389 8.684 -3.572 1.00 79.19 79 ALA A O 1
ATOM 621 N N . ASP A 1 80 ? 10.569 8.514 -1.671 1.00 78.81 80 ASP A N 1
ATOM 622 C CA . ASP A 1 80 ? 11.756 9.216 -2.151 1.00 78.81 80 ASP A CA 1
ATOM 623 C C . ASP A 1 80 ? 13.009 8.597 -1.512 1.00 78.81 80 ASP A C 1
ATOM 625 O O . ASP A 1 80 ? 12.978 8.113 -0.374 1.00 78.81 80 ASP A O 1
ATOM 629 N N . LEU A 1 81 ? 14.095 8.511 -2.283 1.00 67.69 81 LEU A N 1
ATOM 630 C CA . LEU A 1 81 ? 15.332 7.871 -1.846 1.00 67.69 81 LEU A CA 1
ATOM 631 C C . LEU A 1 81 ? 15.968 8.721 -0.746 1.00 67.69 81 LEU A C 1
ATOM 633 O O . LEU A 1 81 ? 16.341 9.865 -0.968 1.00 67.69 81 LEU A O 1
ATOM 637 N N . GLY A 1 82 ? 16.109 8.147 0.449 1.00 69.56 82 GLY A N 1
ATOM 638 C CA . GLY A 1 82 ? 16.692 8.847 1.596 1.00 69.56 82 GLY A CA 1
ATOM 639 C C . GLY A 1 82 ? 15.747 9.833 2.289 1.00 69.56 82 GLY A C 1
ATOM 640 O O . GLY A 1 82 ? 16.162 10.478 3.250 1.00 69.56 82 GLY A O 1
ATOM 641 N N . ARG A 1 83 ? 14.477 9.929 1.868 1.00 80.25 83 ARG A N 1
ATOM 642 C CA . ARG A 1 83 ? 13.482 10.719 2.598 1.00 80.25 83 ARG A CA 1
ATOM 643 C C . ARG A 1 83 ? 13.196 10.083 3.953 1.00 80.25 83 ARG A C 1
ATOM 645 O O . ARG A 1 83 ? 12.812 8.918 4.043 1.00 80.25 83 ARG A O 1
ATOM 652 N N . VAL A 1 84 ? 13.330 10.895 4.993 1.00 83.44 84 VAL A N 1
ATOM 653 C CA . VAL A 1 84 ? 12.821 10.610 6.334 1.00 83.44 84 VAL A CA 1
ATOM 654 C C . VAL A 1 84 ? 11.432 11.234 6.436 1.00 83.44 84 VAL A C 1
ATOM 656 O O . VAL A 1 84 ? 11.278 12.431 6.200 1.00 83.44 84 VAL A O 1
ATOM 659 N N . TYR A 1 85 ? 10.418 10.427 6.744 1.00 88.50 85 TYR A N 1
ATOM 660 C CA . TYR A 1 85 ? 9.048 10.915 6.919 1.00 88.50 85 TYR A CA 1
ATOM 661 C C . TYR A 1 85 ? 8.915 11.612 8.270 1.00 88.50 85 TYR A C 1
ATOM 663 O O . TYR A 1 85 ? 9.245 11.034 9.306 1.00 88.50 85 TYR A O 1
ATOM 671 N N . SER A 1 86 ? 8.446 12.858 8.252 1.00 92.62 86 SER A N 1
ATOM 672 C CA . SER A 1 86 ? 8.148 13.608 9.470 1.00 92.62 86 SER A CA 1
ATOM 673 C C . SER A 1 86 ? 6.886 13.070 10.147 1.00 92.62 86 SER A C 1
ATOM 675 O O . SER A 1 86 ? 6.050 12.431 9.510 1.00 92.62 86 SER A O 1
ATOM 677 N N . GLU A 1 87 ? 6.698 13.378 11.430 1.00 93.69 87 GLU A N 1
ATOM 678 C CA . GLU A 1 87 ? 5.457 13.039 12.139 1.00 93.69 87 GLU A CA 1
ATOM 679 C C . GLU A 1 87 ? 4.223 13.624 11.437 1.00 93.69 87 GLU A C 1
ATOM 681 O O . GLU A 1 87 ? 3.232 12.925 11.263 1.00 93.69 87 GLU A O 1
ATOM 686 N N . LYS A 1 88 ? 4.333 14.845 10.898 1.00 94.75 88 LYS A N 1
ATOM 687 C CA . LYS A 1 88 ? 3.277 15.485 10.103 1.00 94.75 88 LYS A CA 1
ATOM 688 C C . LYS A 1 88 ? 2.944 14.717 8.816 1.00 94.75 88 LYS A C 1
ATOM 690 O O . LYS A 1 88 ? 1.779 14.649 8.431 1.00 94.75 88 LYS A O 1
ATOM 695 N N . ASP A 1 89 ? 3.942 14.146 8.137 1.00 93.12 89 ASP A N 1
ATOM 696 C CA . ASP A 1 89 ? 3.694 13.310 6.953 1.00 93.12 89 ASP A CA 1
ATOM 697 C C . ASP A 1 89 ? 2.886 12.063 7.335 1.00 93.12 89 ASP A C 1
ATOM 699 O O . ASP A 1 89 ? 1.912 11.713 6.668 1.00 93.12 89 ASP A O 1
ATOM 703 N N . LEU A 1 90 ? 3.281 11.411 8.431 1.00 95.25 90 LEU A N 1
ATOM 704 C CA . LEU A 1 90 ? 2.644 10.196 8.934 1.00 95.25 90 LEU A CA 1
ATOM 705 C C . LEU A 1 90 ? 1.228 10.469 9.452 1.00 95.25 90 LEU A C 1
ATOM 707 O O . LEU A 1 90 ? 0.325 9.674 9.197 1.00 95.25 90 LEU A O 1
ATOM 711 N N . GLU A 1 91 ? 1.009 11.614 10.101 1.00 96.38 91 GLU A N 1
ATOM 712 C CA . GLU A 1 91 ? -0.318 12.114 10.466 1.00 96.38 91 GLU A CA 1
ATOM 713 C C . GLU A 1 91 ? -1.206 12.303 9.238 1.00 96.38 91 GLU A C 1
ATOM 715 O O . GLU A 1 91 ? -2.352 11.861 9.253 1.00 96.38 91 GLU A O 1
ATOM 720 N N . GLY A 1 92 ? -0.679 12.899 8.163 1.00 95.38 92 GLY A N 1
ATOM 721 C CA . GLY A 1 92 ? -1.411 13.068 6.908 1.00 95.38 92 GLY A CA 1
ATOM 722 C C . GLY A 1 92 ? -1.819 11.731 6.283 1.00 95.38 92 G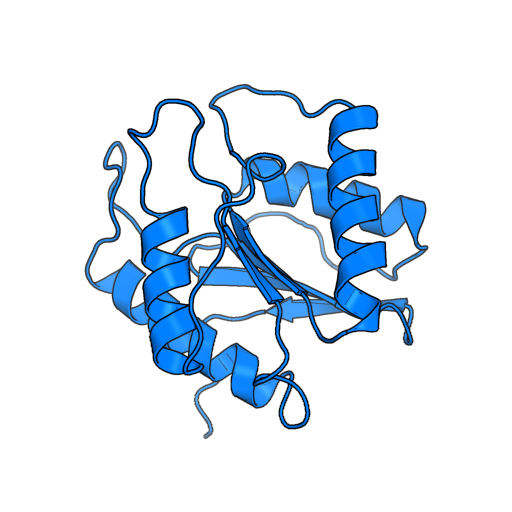LY A C 1
ATOM 723 O O . GLY A 1 92 ? -2.972 11.552 5.894 1.00 95.38 92 GLY A O 1
ATOM 724 N N . MET A 1 93 ? -0.905 10.758 6.247 1.00 95.06 93 MET A N 1
ATOM 725 C CA . MET A 1 93 ? -1.205 9.400 5.769 1.00 95.06 93 MET A CA 1
ATOM 726 C C . MET A 1 93 ? -2.247 8.697 6.647 1.00 95.06 93 MET A C 1
ATOM 728 O O . MET A 1 93 ? -3.148 8.033 6.136 1.00 95.06 93 MET A O 1
ATOM 732 N N . ALA A 1 94 ? -2.137 8.849 7.965 1.00 94.62 94 ALA A N 1
ATOM 733 C CA . ALA A 1 94 ? -3.080 8.297 8.927 1.00 94.62 94 ALA A CA 1
ATOM 734 C C . ALA A 1 94 ? -4.474 8.920 8.777 1.00 94.62 94 ALA A C 1
ATOM 736 O O . ALA A 1 94 ? -5.470 8.201 8.763 1.00 94.62 94 ALA A O 1
ATOM 737 N N . HIS A 1 95 ? -4.540 10.237 8.591 1.00 95.00 95 HIS A N 1
ATOM 738 C CA . HIS A 1 95 ? -5.785 10.962 8.372 1.00 95.00 95 HIS A CA 1
ATOM 739 C C . HIS A 1 95 ? -6.493 10.517 7.089 1.00 95.00 95 HIS A C 1
ATOM 741 O O . HIS A 1 95 ? -7.694 10.263 7.116 1.00 95.00 95 HIS A O 1
ATOM 747 N N . LEU A 1 96 ? -5.751 10.320 5.989 1.00 93.69 96 LEU A N 1
ATOM 748 C CA . LEU A 1 96 ? -6.327 9.776 4.756 1.00 93.69 96 LEU A CA 1
ATOM 749 C C . LEU A 1 96 ? -6.978 8.406 5.001 1.00 93.69 96 LEU A C 1
ATOM 751 O O . LEU A 1 96 ? -8.082 8.147 4.527 1.00 93.69 96 LEU A O 1
ATOM 755 N N . PHE A 1 97 ? -6.307 7.524 5.749 1.00 92.88 97 PHE A N 1
ATOM 756 C CA . PHE A 1 97 ? -6.865 6.219 6.107 1.00 92.88 97 PHE A CA 1
ATOM 757 C C . PHE A 1 97 ? -8.124 6.359 6.966 1.00 92.88 97 PHE A C 1
ATOM 759 O O . PHE A 1 97 ? -9.104 5.672 6.695 1.00 92.88 97 PHE A O 1
ATOM 766 N N . GLU A 1 98 ? -8.121 7.249 7.960 1.00 91.62 98 GLU A N 1
ATOM 767 C CA . GLU A 1 98 ? -9.276 7.523 8.824 1.00 91.62 98 GLU A CA 1
ATOM 768 C C . GLU A 1 98 ? -10.489 8.032 8.045 1.00 91.62 98 GLU A C 1
ATOM 770 O O . GLU A 1 98 ? -11.601 7.562 8.275 1.00 91.62 98 GLU A O 1
ATOM 775 N N . GLU A 1 99 ? -10.281 8.962 7.117 1.00 92.62 99 GLU A N 1
ATOM 776 C CA . GLU A 1 99 ? -11.349 9.539 6.305 1.00 92.62 99 GLU A CA 1
ATOM 777 C C . GLU A 1 99 ? -11.924 8.505 5.330 1.00 92.62 99 GLU A C 1
ATOM 779 O O . GLU A 1 99 ? -13.138 8.296 5.256 1.00 92.62 99 GLU A O 1
ATOM 784 N N . ARG A 1 100 ? -11.047 7.823 4.585 1.00 92.25 100 ARG A N 1
ATOM 785 C CA . ARG A 1 100 ? -11.455 6.918 3.506 1.00 92.25 100 ARG A CA 1
ATOM 786 C C . ARG A 1 100 ? -12.021 5.602 4.034 1.00 92.25 100 ARG A C 1
ATOM 788 O O . ARG A 1 100 ? -12.938 5.062 3.414 1.00 92.25 100 ARG A O 1
ATOM 795 N N . GLN A 1 101 ? -11.561 5.116 5.195 1.00 88.25 101 GLN A N 1
ATOM 796 C CA . GLN A 1 101 ? -12.044 3.841 5.739 1.00 88.25 101 GLN A CA 1
ATOM 797 C C . GLN A 1 101 ? -13.538 3.841 6.092 1.00 88.25 101 GLN A C 1
ATOM 799 O O . GLN A 1 101 ? -14.164 2.784 6.128 1.00 88.25 101 GLN A O 1
ATOM 804 N N . LEU A 1 102 ? -14.128 5.021 6.323 1.00 87.56 102 LEU A N 1
ATOM 805 C CA . LEU A 1 102 ? -15.562 5.167 6.594 1.00 87.56 102 LEU A CA 1
ATOM 806 C C . LEU A 1 102 ? -16.432 4.749 5.397 1.00 87.56 102 LEU A C 1
ATOM 808 O O . LEU A 1 102 ? -17.597 4.400 5.576 1.00 87.56 102 LEU A O 1
ATOM 812 N N . GLN A 1 103 ? -15.879 4.779 4.182 1.00 89.31 103 GLN A N 1
ATOM 813 C CA . GLN A 1 103 ? -16.591 4.451 2.942 1.00 89.31 103 GLN A CA 1
ATOM 814 C C . GLN A 1 103 ? -16.348 2.997 2.501 1.00 89.31 103 GLN A C 1
ATOM 816 O O . GLN A 1 103 ? -17.191 2.382 1.838 1.00 89.31 103 GLN A O 1
ATOM 821 N N . GLY A 1 104 ? -15.224 2.421 2.917 1.00 91.81 104 GLY A N 1
ATOM 822 C CA . GLY A 1 104 ? -14.815 1.064 2.590 1.00 91.81 104 GLY A CA 1
ATOM 823 C C . GLY A 1 104 ? -13.339 0.839 2.910 1.00 91.81 104 GLY A C 1
ATOM 824 O O . GLY A 1 104 ? -12.664 1.746 3.384 1.00 91.81 104 GLY A O 1
ATOM 825 N N . PRO A 1 105 ? -12.809 -0.366 2.667 1.00 94.69 105 PRO A N 1
ATOM 826 C CA . PRO A 1 105 ? -11.400 -0.655 2.892 1.00 94.69 105 PRO A CA 1
ATOM 827 C C . PRO A 1 105 ? -10.489 0.297 2.108 1.00 94.69 105 PRO A C 1
ATOM 829 O O . PRO A 1 105 ? -10.815 0.732 1.010 1.00 94.69 105 PRO A O 1
ATOM 832 N N . VAL A 1 106 ? -9.315 0.604 2.650 1.00 95.75 106 VAL A N 1
ATOM 833 C CA . VAL A 1 106 ? -8.306 1.419 1.958 1.00 95.75 106 VAL A CA 1
ATOM 834 C C . VAL A 1 106 ? -7.123 0.537 1.612 1.00 95.75 106 VAL A C 1
ATOM 836 O O . VAL A 1 106 ? -6.614 -0.168 2.487 1.00 95.75 106 VAL A O 1
ATOM 839 N N . MET A 1 107 ? -6.646 0.590 0.375 1.00 96.19 107 MET A N 1
ATOM 840 C CA . MET A 1 107 ? -5.428 -0.076 -0.065 1.00 96.19 107 MET A CA 1
ATOM 841 C C . MET A 1 107 ? -4.490 0.929 -0.716 1.00 96.19 107 MET A C 1
ATOM 843 O O . MET A 1 107 ? -4.831 1.531 -1.725 1.00 96.19 107 MET A O 1
ATOM 847 N N . CYS A 1 108 ? -3.284 1.068 -0.167 1.00 96.62 108 CYS A N 1
ATOM 848 C CA . CYS A 1 108 ? -2.235 1.877 -0.771 1.00 96.62 108 CYS A CA 1
ATOM 849 C C . CYS A 1 108 ? -1.063 1.008 -1.226 1.00 96.62 108 CYS A C 1
ATOM 851 O O . CYS A 1 108 ? -0.445 0.317 -0.410 1.00 96.62 108 CYS A O 1
ATOM 853 N N . VAL A 1 109 ? -0.705 1.107 -2.506 1.00 96.31 109 VAL A N 1
ATOM 854 C CA . VAL A 1 109 ? 0.524 0.534 -3.061 1.00 96.31 109 VAL A CA 1
ATOM 855 C C . VAL A 1 109 ? 1.668 1.541 -2.956 1.00 96.31 109 VAL A C 1
ATOM 857 O O . VAL A 1 109 ? 1.585 2.665 -3.450 1.00 96.31 109 VAL A O 1
ATOM 860 N N . THR A 1 110 ? 2.761 1.153 -2.309 1.00 94.38 110 THR A N 1
ATOM 861 C CA . THR A 1 110 ? 3.909 2.037 -2.078 1.00 94.38 110 THR A CA 1
ATOM 862 C C . THR A 1 110 ? 5.224 1.247 -1.982 1.00 94.38 110 THR A C 1
ATOM 864 O O . THR A 1 110 ? 5.308 0.072 -2.351 1.00 94.38 110 THR A O 1
ATOM 867 N N . SER A 1 111 ? 6.294 1.900 -1.537 1.00 91.62 111 SER A N 1
ATOM 868 C CA . SER A 1 111 ? 7.630 1.328 -1.390 1.00 91.62 111 SER A CA 1
ATOM 869 C C . SER A 1 111 ? 7.929 0.937 0.056 1.00 91.62 111 SER A C 1
ATOM 871 O O . SER A 1 111 ? 7.346 1.458 1.002 1.00 91.62 111 SER A O 1
ATOM 873 N N . GLU A 1 112 ? 8.895 0.036 0.232 1.00 89.88 112 GLU A N 1
ATOM 874 C CA . GLU A 1 112 ? 9.303 -0.496 1.540 1.00 89.88 112 GLU A CA 1
ATOM 875 C C . GLU A 1 112 ? 9.612 0.591 2.582 1.00 89.88 112 GLU A C 1
ATOM 877 O O . GLU A 1 112 ? 9.190 0.460 3.727 1.00 89.88 112 GLU A O 1
ATOM 882 N N . SER A 1 113 ? 10.280 1.682 2.192 1.00 88.88 113 SER A N 1
ATOM 883 C CA . SER A 1 113 ? 10.632 2.783 3.103 1.00 88.88 113 SER A CA 1
ATOM 884 C C . SER A 1 113 ? 9.412 3.488 3.703 1.00 88.88 113 SER A C 1
ATOM 886 O O . SER A 1 113 ? 9.424 3.847 4.882 1.00 88.88 113 SER A O 1
ATOM 888 N N . VAL A 1 114 ? 8.347 3.651 2.912 1.00 91.44 114 VAL A N 1
ATOM 889 C CA . VAL A 1 114 ? 7.071 4.208 3.379 1.00 91.44 114 VAL A CA 1
ATOM 890 C C . VAL A 1 114 ? 6.437 3.244 4.369 1.00 91.44 114 VAL A C 1
ATOM 892 O O . VAL A 1 114 ? 6.093 3.647 5.474 1.00 91.44 114 VAL A O 1
ATOM 895 N N . ILE A 1 115 ? 6.352 1.954 4.033 1.00 91.31 115 ILE A N 1
ATOM 896 C CA . ILE A 1 115 ? 5.722 0.957 4.913 1.00 91.31 115 ILE A CA 1
ATOM 897 C C . ILE A 1 115 ? 6.473 0.839 6.242 1.00 91.31 115 ILE A C 1
ATOM 899 O O . ILE A 1 115 ? 5.844 0.801 7.297 1.00 91.31 115 ILE A O 1
ATOM 903 N N . ALA A 1 116 ? 7.806 0.844 6.198 1.00 88.94 116 ALA A N 1
ATOM 904 C CA . ALA A 1 116 ? 8.657 0.795 7.383 1.00 88.94 116 ALA A CA 1
ATOM 905 C C . ALA A 1 116 ? 8.463 2.004 8.313 1.00 88.94 116 ALA A C 1
ATOM 907 O O . ALA A 1 116 ? 8.713 1.887 9.508 1.00 88.94 116 ALA A O 1
ATOM 908 N N . SER A 1 117 ? 7.998 3.141 7.786 1.00 90.56 117 SER A N 1
ATOM 909 C CA . SER A 1 117 ? 7.701 4.344 8.574 1.00 90.56 117 SER A CA 1
ATOM 910 C C . SER A 1 117 ? 6.242 4.375 9.047 1.00 90.56 117 SER A C 1
ATOM 912 O O . SER A 1 117 ? 5.963 4.702 10.198 1.00 90.56 117 SER A O 1
ATOM 914 N N . VAL A 1 118 ? 5.303 3.993 8.178 1.00 91.06 118 VAL A N 1
ATOM 915 C CA . VAL A 1 118 ? 3.865 4.056 8.463 1.00 91.06 118 VAL A CA 1
ATOM 916 C C . VAL A 1 118 ? 3.421 2.963 9.428 1.00 91.06 118 VAL A C 1
ATOM 918 O O . VAL A 1 118 ? 2.660 3.249 10.347 1.00 91.06 118 VAL A O 1
ATOM 921 N N . ALA A 1 119 ? 3.892 1.725 9.261 1.00 88.75 119 ALA A N 1
ATOM 922 C CA . ALA A 1 119 ? 3.416 0.608 10.072 1.00 88.75 119 ALA A CA 1
ATOM 923 C C . ALA A 1 119 ? 3.698 0.786 11.582 1.00 88.75 119 ALA A C 1
ATOM 925 O O . ALA A 1 119 ? 2.747 0.654 12.352 1.00 88.75 119 ALA A O 1
ATOM 926 N N . PRO A 1 120 ? 4.912 1.178 12.033 1.00 88.50 120 PRO A N 1
ATOM 927 C CA . PRO A 1 120 ? 5.157 1.469 13.450 1.00 88.50 120 PRO A CA 1
ATOM 928 C C . PRO A 1 120 ? 4.375 2.683 13.966 1.00 88.50 120 PRO A C 1
ATOM 930 O O . PRO A 1 120 ? 3.968 2.720 15.125 1.00 88.50 120 PRO A O 1
ATOM 933 N N . TYR A 1 121 ? 4.159 3.694 13.118 1.00 91.56 121 TYR A N 1
ATOM 934 C CA . TYR A 1 121 ? 3.377 4.867 13.504 1.00 91.56 121 TYR A CA 1
ATOM 935 C C . TYR A 1 121 ? 1.902 4.511 13.718 1.00 91.56 121 TYR A C 1
ATOM 937 O O . TYR A 1 121 ? 1.321 4.892 14.731 1.00 91.56 121 TYR A O 1
ATOM 945 N N . PHE A 1 122 ? 1.307 3.743 12.802 1.00 90.75 122 PHE A N 1
ATOM 946 C CA . PHE A 1 122 ? -0.074 3.266 12.914 1.00 90.75 122 PHE A CA 1
ATOM 947 C C . PHE A 1 122 ? -0.240 2.380 14.145 1.00 90.75 122 PHE A C 1
ATOM 949 O O 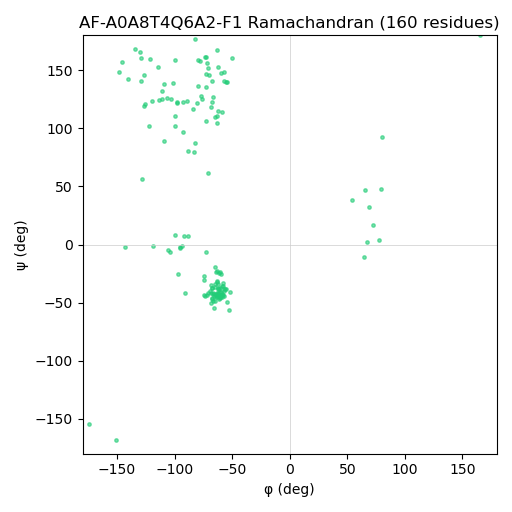. PHE A 1 122 ? -1.195 2.557 14.897 1.00 90.75 122 PHE A O 1
ATOM 956 N N . ASP A 1 123 ? 0.707 1.472 14.376 1.00 88.31 123 ASP A N 1
ATOM 957 C CA . ASP A 1 123 ? 0.752 0.628 15.567 1.00 88.31 123 ASP A CA 1
ATOM 958 C C . ASP A 1 123 ? 0.673 1.453 16.856 1.00 88.31 123 ASP A C 1
ATOM 960 O O . ASP A 1 123 ? -0.277 1.323 17.631 1.00 88.31 123 ASP A O 1
ATOM 964 N N . LYS A 1 124 ? 1.598 2.408 17.014 1.00 89.62 124 LYS A N 1
ATOM 965 C CA . LYS A 1 124 ? 1.642 3.316 18.163 1.00 89.62 124 LYS A CA 1
ATOM 966 C C . LYS A 1 124 ? 0.375 4.168 18.290 1.00 89.62 124 LYS A C 1
ATOM 968 O O . LYS A 1 124 ? -0.137 4.329 19.395 1.00 89.62 124 LYS A O 1
ATOM 973 N N . LYS A 1 125 ? -0.113 4.750 17.187 1.00 92.00 125 LYS A N 1
ATOM 974 C CA . LYS A 1 125 ? -1.252 5.685 17.188 1.00 92.00 125 LYS A CA 1
ATOM 975 C C . LYS A 1 125 ? -2.565 4.987 17.533 1.00 92.00 125 LYS A C 1
ATOM 977 O O . LYS A 1 125 ? -3.375 5.541 18.273 1.00 92.00 125 LYS A O 1
ATOM 982 N N . TYR A 1 126 ? -2.793 3.794 16.989 1.00 90.94 126 TYR A N 1
ATOM 983 C CA . TYR A 1 126 ? -4.080 3.108 17.102 1.00 90.94 126 TYR A CA 1
ATOM 984 C C . TYR A 1 126 ? -4.088 1.965 18.114 1.00 90.94 126 TYR A C 1
ATOM 986 O O . TYR A 1 126 ? -5.173 1.435 18.379 1.00 90.94 126 TYR A O 1
ATOM 994 N N . GLY A 1 127 ? -2.932 1.618 18.688 1.00 89.69 127 GLY A N 1
ATOM 995 C CA . GLY A 1 127 ? -2.781 0.514 19.631 1.00 89.69 127 GLY A CA 1
ATOM 996 C C . GLY A 1 127 ? -3.062 -0.826 18.964 1.00 89.69 127 GLY A C 1
ATOM 997 O O . GLY A 1 127 ? -3.878 -1.596 19.470 1.00 89.69 127 GLY A O 1
ATOM 998 N N . PHE A 1 128 ? -2.480 -1.056 17.786 1.00 87.19 128 PHE A N 1
ATOM 999 C CA . PHE A 1 128 ? -2.574 -2.366 17.152 1.00 87.19 128 PHE A CA 1
ATOM 1000 C C . PHE A 1 128 ? -1.712 -3.387 17.909 1.00 87.19 128 PHE A C 1
ATOM 1002 O O . PHE A 1 128 ? -0.774 -3.039 18.617 1.00 87.19 128 PHE A O 1
ATOM 1009 N N . ASP A 1 129 ? -2.049 -4.669 17.787 1.00 78.12 129 ASP A N 1
ATOM 1010 C CA . ASP A 1 129 ? -1.188 -5.752 18.263 1.00 78.12 129 ASP A CA 1
ATOM 1011 C C . ASP A 1 129 ? -0.207 -6.155 17.148 1.00 78.12 129 ASP A C 1
ATOM 1013 O O . ASP A 1 129 ? -0.451 -7.093 16.378 1.00 78.12 129 ASP A O 1
ATOM 1017 N N . VAL A 1 130 ? 0.883 -5.396 16.986 1.00 65.31 130 VAL A N 1
ATOM 1018 C CA . VAL A 1 130 ? 1.966 -5.747 16.052 1.00 65.31 130 VAL A CA 1
ATOM 1019 C C . VAL A 1 130 ? 2.916 -6.744 16.715 1.00 65.31 130 VAL A C 1
ATOM 1021 O O . VAL A 1 130 ? 4.019 -6.429 17.151 1.00 65.31 130 VAL A O 1
ATOM 1024 N N . GLY A 1 131 ? 2.502 -8.012 16.732 1.00 56.72 131 GLY A N 1
ATOM 1025 C CA . GLY A 1 131 ? 3.375 -9.139 17.088 1.00 56.72 131 GLY A CA 1
ATOM 1026 C C . GLY A 1 131 ? 4.425 -9.485 16.016 1.00 56.72 131 GLY A C 1
ATOM 1027 O O . GLY A 1 131 ? 5.290 -10.334 16.235 1.00 56.72 131 GLY A O 1
ATOM 1028 N N . LEU A 1 132 ? 4.367 -8.852 14.839 1.00 56.38 132 LEU A N 1
ATOM 1029 C CA . LEU A 1 132 ? 5.253 -9.128 13.707 1.00 56.38 132 LEU A CA 1
ATOM 1030 C C . LEU A 1 132 ? 6.404 -8.120 13.656 1.00 56.38 132 LEU A C 1
ATOM 1032 O O . LEU A 1 132 ? 6.194 -6.919 13.499 1.00 56.38 132 LEU A O 1
ATOM 1036 N N . LYS A 1 133 ? 7.647 -8.614 13.701 1.00 56.91 133 LYS A N 1
ATOM 1037 C CA . LYS A 1 133 ? 8.816 -7.807 13.333 1.00 56.91 133 LYS A CA 1
ATOM 1038 C C . LYS A 1 133 ? 8.627 -7.338 11.889 1.00 56.91 133 LYS A C 1
ATOM 1040 O O . LYS A 1 133 ? 8.648 -8.159 10.975 1.00 56.91 133 LYS A O 1
ATOM 1045 N N . ILE A 1 134 ? 8.470 -6.030 11.686 1.00 61.94 134 ILE A N 1
ATOM 1046 C CA . ILE A 1 134 ? 8.438 -5.365 10.372 1.00 61.94 134 ILE A CA 1
ATOM 1047 C C . ILE A 1 134 ? 9.858 -5.398 9.774 1.00 61.94 134 ILE A C 1
ATOM 1049 O O . ILE A 1 134 ? 10.514 -4.378 9.600 1.00 61.94 134 ILE A O 1
ATOM 1053 N N . GLN A 1 135 ? 10.395 -6.592 9.535 1.00 59.25 135 GLN A N 1
ATOM 1054 C CA . GLN A 1 135 ? 11.664 -6.800 8.852 1.00 59.25 135 GLN A CA 1
ATOM 1055 C C . GLN A 1 135 ? 11.396 -7.619 7.593 1.00 59.25 135 GLN A C 1
ATOM 1057 O O . GLN A 1 135 ? 10.848 -8.715 7.666 1.00 59.25 135 GLN A O 1
ATOM 1062 N N . GLY A 1 136 ? 11.791 -7.077 6.438 1.00 63.84 136 GLY A N 1
ATOM 1063 C CA . GLY A 1 136 ? 11.813 -7.816 5.175 1.00 63.84 136 GLY A CA 1
ATOM 1064 C C . GLY A 1 136 ? 10.460 -7.971 4.478 1.00 63.84 136 GLY A C 1
ATOM 1065 O O . GLY A 1 136 ? 10.135 -9.069 4.028 1.00 63.84 136 GLY A O 1
ATOM 1066 N N . ILE A 1 137 ? 9.679 -6.891 4.334 1.00 85.19 137 ILE A N 1
ATOM 1067 C CA . ILE A 1 137 ? 8.468 -6.926 3.494 1.00 85.19 137 ILE A CA 1
ATOM 1068 C C . ILE A 1 137 ? 8.887 -7.196 2.054 1.00 85.19 137 ILE A C 1
ATOM 1070 O O . ILE A 1 137 ? 9.494 -6.349 1.395 1.00 85.19 137 ILE A O 1
ATOM 1074 N N . SER A 1 138 ? 8.560 -8.379 1.550 1.00 90.69 138 SER A N 1
ATOM 1075 C CA . SER A 1 138 ? 8.911 -8.774 0.191 1.00 90.69 138 SER A CA 1
ATOM 1076 C C . SER A 1 138 ? 8.049 -8.046 -0.850 1.00 90.69 138 SER A C 1
ATOM 1078 O O . SER A 1 138 ? 6.983 -7.507 -0.541 1.00 90.69 138 SER A O 1
ATOM 1080 N N . PHE A 1 139 ? 8.501 -8.011 -2.103 1.00 93.06 139 PHE A N 1
ATOM 1081 C CA . PHE A 1 139 ? 7.691 -7.478 -3.202 1.00 93.06 139 PHE A CA 1
ATOM 1082 C C . PHE A 1 139 ? 6.334 -8.187 -3.307 1.00 93.06 139 PHE A C 1
ATOM 1084 O O . PHE A 1 139 ? 6.276 -9.412 -3.154 1.00 93.06 139 PHE A O 1
ATOM 1091 N N . GLY A 1 140 ? 5.277 -7.416 -3.577 1.00 92.94 140 GLY A N 1
ATOM 1092 C CA . GLY A 1 140 ? 3.899 -7.908 -3.672 1.00 92.94 140 GLY A CA 1
ATOM 1093 C C . GLY A 1 140 ? 3.261 -8.294 -2.335 1.00 92.94 140 GLY A C 1
ATOM 1094 O O . GLY A 1 140 ? 2.280 -9.024 -2.327 1.00 92.94 140 GLY A O 1
ATOM 1095 N N . THR A 1 141 ? 3.818 -7.862 -1.200 1.00 93.06 141 THR A N 1
ATOM 1096 C CA . THR A 1 141 ? 3.280 -8.179 0.136 1.00 93.06 141 THR A CA 1
ATOM 1097 C C . THR A 1 141 ? 3.123 -6.931 0.990 1.00 93.06 141 THR A C 1
ATOM 1099 O O . THR A 1 141 ? 3.662 -5.873 0.658 1.00 93.06 141 THR A O 1
ATOM 1102 N N . GLY A 1 142 ? 2.386 -7.024 2.093 1.00 92.31 142 GLY A N 1
ATOM 1103 C CA . GLY A 1 142 ? 2.150 -5.873 2.957 1.00 92.31 142 GLY A CA 1
ATOM 1104 C C . GLY A 1 142 ? 1.394 -6.191 4.232 1.00 92.31 142 GLY A C 1
ATOM 1105 O O . GLY A 1 142 ? 1.404 -7.322 4.714 1.00 92.31 142 GLY A O 1
ATOM 1106 N N . PHE A 1 143 ? 0.720 -5.176 4.763 1.00 91.88 143 PHE A N 1
ATOM 1107 C CA . PHE A 1 143 ? -0.049 -5.272 5.998 1.00 91.88 143 PHE A CA 1
ATOM 1108 C C . PHE A 1 143 ? -1.466 -4.737 5.825 1.00 91.88 143 PHE A C 1
ATOM 1110 O O . PHE A 1 143 ? -1.697 -3.708 5.184 1.00 91.88 143 PHE A O 1
ATOM 1117 N N . MET A 1 144 ? -2.420 -5.415 6.446 1.00 92.50 144 MET A N 1
ATOM 1118 C CA . MET A 1 144 ? -3.782 -4.956 6.653 1.00 92.50 144 MET A CA 1
ATOM 1119 C C . MET A 1 144 ? -3.947 -4.576 8.121 1.00 92.50 144 MET A C 1
ATOM 1121 O O . MET A 1 144 ? -3.669 -5.379 9.004 1.00 92.50 144 MET A O 1
ATOM 1125 N N . PHE A 1 145 ? -4.407 -3.354 8.361 1.00 91.69 145 PHE A N 1
ATOM 1126 C CA . PHE A 1 145 ? -4.701 -2.837 9.692 1.00 91.69 145 PHE A CA 1
ATOM 1127 C C . PHE A 1 145 ? -6.207 -2.935 9.908 1.00 91.69 145 PHE A C 1
ATOM 1129 O O . PHE A 1 145 ? -6.972 -2.249 9.230 1.00 91.69 145 PHE A O 1
ATOM 1136 N N . ASP A 1 146 ? -6.623 -3.822 10.802 1.00 90.38 146 ASP A N 1
ATOM 1137 C CA . ASP A 1 146 ? -8.017 -4.012 11.183 1.00 90.38 146 ASP A CA 1
ATOM 1138 C C . ASP A 1 146 ? -8.323 -3.136 12.401 1.00 90.38 146 ASP A C 1
ATOM 1140 O O . ASP A 1 146 ? -8.031 -3.492 13.547 1.00 90.38 146 ASP A O 1
ATOM 1144 N N . PHE A 1 147 ? -8.894 -1.960 12.135 1.00 87.75 147 PHE A N 1
ATOM 1145 C CA . PHE A 1 147 ? -9.221 -0.955 13.146 1.00 87.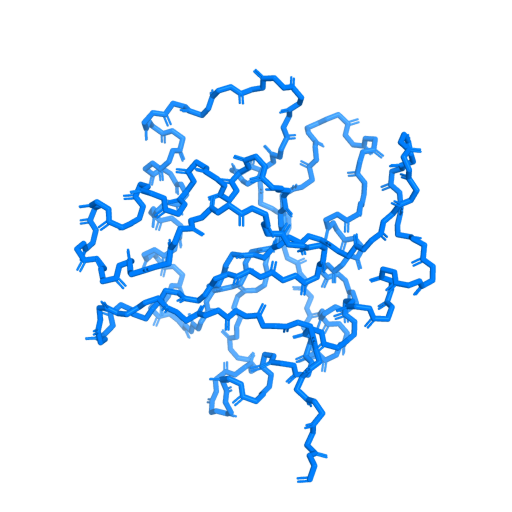75 147 PHE A CA 1
ATOM 1146 C C . PHE A 1 147 ? -10.252 -1.443 14.167 1.00 87.75 147 PHE A C 1
ATOM 1148 O O . PHE A 1 147 ? -10.172 -1.038 15.329 1.00 87.75 147 PHE A O 1
ATOM 1155 N N . ALA A 1 148 ? -11.181 -2.312 13.756 1.00 87.31 148 ALA A N 1
ATOM 1156 C CA . ALA A 1 148 ? -12.242 -2.817 14.619 1.00 87.31 148 ALA A CA 1
ATOM 1157 C C . ALA A 1 148 ? -11.694 -3.828 15.630 1.00 87.31 148 ALA A C 1
ATOM 1159 O O . ALA A 1 148 ? -11.993 -3.741 16.819 1.00 87.31 148 ALA A O 1
ATOM 1160 N N . ASN A 1 149 ? -10.846 -4.750 15.167 1.00 89.25 149 ASN A N 1
ATOM 1161 C CA . ASN A 1 149 ? -10.288 -5.807 16.011 1.00 89.25 149 ASN A CA 1
ATOM 1162 C C . ASN A 1 149 ? -8.923 -5.460 16.616 1.00 89.25 149 ASN A C 1
ATOM 1164 O O . ASN A 1 149 ? -8.368 -6.276 17.349 1.00 89.25 149 ASN A O 1
ATOM 1168 N N . LYS A 1 150 ? -8.373 -4.280 16.301 1.00 89.81 150 LYS A N 1
ATOM 1169 C CA . LYS A 1 150 ? -7.033 -3.837 16.719 1.00 89.81 150 LYS A CA 1
ATOM 1170 C C . LYS A 1 150 ? -5.930 -4.833 16.339 1.00 89.81 150 LYS A C 1
ATOM 1172 O O . LYS A 1 150 ? -4.960 -5.017 17.069 1.00 89.81 150 LYS A O 1
ATOM 1177 N N . LYS A 1 151 ? -6.046 -5.436 15.153 1.00 88.75 151 LYS A N 1
ATOM 1178 C CA . LYS A 1 151 ? -5.097 -6.435 14.637 1.00 88.75 151 LYS A CA 1
ATOM 1179 C C . LYS A 1 151 ? -4.354 -5.946 13.405 1.00 88.75 151 LYS A C 1
ATOM 1181 O O . LYS A 1 151 ? -4.890 -5.180 12.605 1.00 88.75 151 LYS A O 1
ATOM 1186 N N . VAL A 1 152 ? -3.147 -6.475 13.216 1.00 87.12 152 VAL A N 1
ATOM 1187 C CA . VAL A 1 152 ? -2.427 -6.391 11.943 1.00 87.12 152 VAL A CA 1
ATOM 1188 C C . VAL A 1 152 ? -2.352 -7.774 11.316 1.00 87.12 152 VAL A C 1
ATOM 1190 O O . VAL A 1 152 ? -1.892 -8.730 11.935 1.00 87.12 152 VAL A O 1
ATOM 1193 N N . LEU A 1 153 ? -2.812 -7.876 10.074 1.00 87.12 153 LEU A N 1
ATOM 1194 C CA . LEU A 1 153 ? -2.766 -9.095 9.278 1.00 87.12 153 LEU A CA 1
ATOM 1195 C C . LEU A 1 153 ? -1.740 -8.921 8.161 1.00 87.12 153 LEU A C 1
ATOM 1197 O O . LEU A 1 153 ? -1.659 -7.866 7.530 1.00 87.12 153 LEU A O 1
ATOM 1201 N N . PHE A 1 154 ? -0.943 -9.954 7.912 1.00 88.00 154 PHE A N 1
ATOM 1202 C CA . PHE A 1 154 ? -0.045 -9.966 6.764 1.00 88.00 154 PHE A CA 1
ATOM 1203 C C . PHE A 1 154 ? -0.855 -10.151 5.478 1.00 88.00 154 PHE A C 1
ATOM 1205 O O . PHE A 1 154 ? -1.746 -10.994 5.424 1.00 88.00 154 PHE A O 1
ATOM 1212 N N . VAL A 1 155 ? -0.535 -9.367 4.449 1.00 89.31 155 VAL A N 1
ATOM 1213 C CA . VAL A 1 155 ? -1.105 -9.500 3.105 1.00 89.31 155 VAL A CA 1
ATOM 1214 C C . VAL A 1 155 ? -0.086 -10.248 2.242 1.00 89.31 155 VAL A C 1
ATOM 1216 O O . VAL A 1 155 ? 0.917 -9.643 1.842 1.00 89.31 155 VAL A O 1
ATOM 1219 N N . PRO A 1 156 ? -0.284 -11.552 1.982 1.00 87.06 156 PRO A N 1
ATOM 1220 C CA . PRO A 1 156 ? 0.603 -12.326 1.130 1.00 87.06 156 PRO A CA 1
ATOM 1221 C C . PRO A 1 156 ? 0.342 -12.047 -0.355 1.00 87.06 156 PRO A C 1
ATOM 1223 O O . PRO A 1 156 ? -0.760 -11.667 -0.759 1.00 87.06 156 PRO A O 1
ATOM 1226 N N . LYS A 1 157 ? 1.356 -12.327 -1.174 1.00 79.62 157 LYS A N 1
ATOM 1227 C CA . LYS A 1 157 ? 1.185 -12.596 -2.603 1.00 79.62 157 LYS A CA 1
ATOM 1228 C C . LYS A 1 157 ? 0.747 -14.049 -2.756 1.00 79.62 157 LYS A C 1
ATOM 1230 O O . LYS A 1 157 ? 1.443 -14.937 -2.267 1.00 79.62 157 LYS A O 1
ATOM 1235 N N . GLY A 1 158 ? -0.410 -14.259 -3.369 1.00 60.47 158 GLY A N 1
ATOM 1236 C CA . GLY A 1 158 ? -0.948 -15.582 -3.659 1.00 60.47 158 GLY A CA 1
ATOM 1237 C C . GLY A 1 158 ? -1.616 -16.230 -2.449 1.00 60.47 158 GLY A C 1
ATOM 1238 O O . GLY A 1 158 ? -0.981 -16.954 -1.684 1.00 60.47 158 GLY A O 1
ATOM 1239 N N . TYR A 1 159 ? -2.928 -16.034 -2.313 1.00 52.81 159 TYR A N 1
ATOM 1240 C CA . TYR A 1 159 ? -3.781 -17.054 -1.705 1.00 52.81 159 TYR A CA 1
ATOM 1241 C C . TYR A 1 159 ? -4.123 -18.071 -2.792 1.00 52.81 159 TYR A C 1
ATOM 1243 O O . TYR A 1 159 ? -5.135 -17.950 -3.477 1.00 52.81 159 TYR A O 1
ATOM 1251 N N . SER A 1 160 ? -3.267 -19.074 -2.977 1.00 37.22 160 SER A N 1
ATOM 1252 C CA . SER A 1 160 ? -3.679 -20.265 -3.713 1.00 37.22 160 SER A CA 1
ATOM 1253 C C . SER A 1 160 ? -4.769 -20.939 -2.886 1.00 37.22 160 SER A C 1
ATOM 1255 O O . SER A 1 160 ? -4.488 -21.446 -1.799 1.00 37.22 160 SER A O 1
ATOM 1257 N N . ILE A 1 161 ? -6.014 -20.897 -3.361 1.00 36.91 161 ILE A N 1
ATOM 1258 C CA . ILE A 1 161 ? -7.066 -21.769 -2.840 1.00 36.91 161 ILE A CA 1
ATOM 1259 C C . ILE A 1 161 ? -6.600 -23.192 -3.167 1.00 36.91 161 ILE A C 1
ATOM 1261 O O . ILE A 1 161 ? -6.573 -23.575 -4.336 1.00 36.91 161 ILE A O 1
ATOM 1265 N N . ILE A 1 162 ? -6.123 -23.912 -2.149 1.00 35.59 162 ILE A N 1
ATOM 1266 C CA . ILE A 1 162 ? -5.929 -25.366 -2.210 1.00 35.59 162 ILE A CA 1
ATOM 1267 C C . ILE A 1 162 ? -7.300 -26.011 -2.038 1.00 35.59 162 ILE A C 1
ATOM 1269 O O . ILE A 1 162 ? -8.015 -25.587 -1.100 1.00 35.59 162 ILE A O 1
#

Mean predicted aligned error: 4.74 Å

Nearest PDB structures (foldseek):
  5vve-assembly1_A  TM=5.844E-01  e=5.234E-03  Naegleria fowleri
  4wzz-assembly1_A  TM=5.550E-01  e=3.659E-01  Lachnoclostridium phytofermentans ISDg
  3l49-assembly1_A  TM=5.553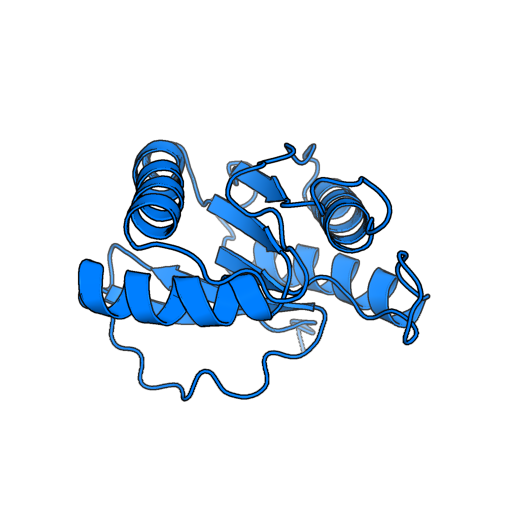E-01  e=4.619E+00  Cereibacter sphaeroides 2.4.1
  4p80-assembly1_A  TM=3.900E-01  e=2.300E+00  synthetic construct